Protein AF-A0A9E6X5N8-F1 (afdb_monomer_lite)

pLDDT: mean 83.5, std 13.58, range [40.94, 97.88]

Structure (mmCIF, N/CA/C/O backbone):
data_AF-A0A9E6X5N8-F1
#
_entry.id   AF-A0A9E6X5N8-F1
#
loop_
_atom_site.group_PDB
_atom_site.id
_atom_site.type_symbol
_atom_site.label_atom_id
_atom_site.label_alt_id
_atom_site.label_comp_id
_atom_site.label_asym_id
_atom_site.label_entity_id
_atom_site.label_seq_id
_atom_site.pdbx_PDB_ins_code
_atom_site.Cartn_x
_atom_site.Cartn_y
_atom_site.Cartn_z
_atom_site.occupancy
_atom_site.B_iso_or_equiv
_atom_site.auth_seq_id
_atom_site.auth_comp_id
_atom_site.auth_asym_id
_atom_site.auth_atom_id
_atom_site.pdbx_PDB_model_num
ATOM 1 N N . MET A 1 1 ? -9.985 -10.989 -21.394 1.00 42.62 1 MET A N 1
ATOM 2 C CA . MET A 1 1 ? -8.690 -10.310 -21.175 1.00 42.62 1 MET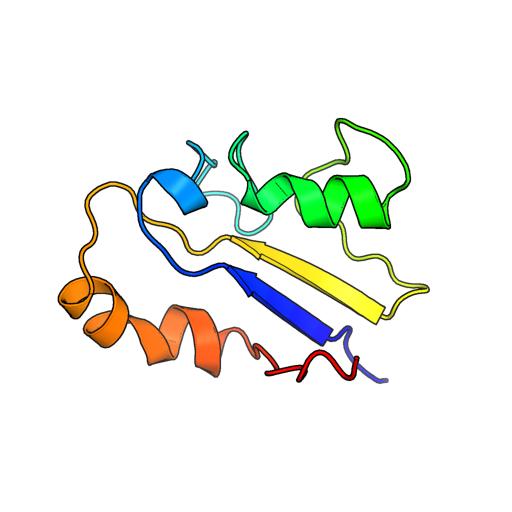 A CA 1
ATOM 3 C C . MET A 1 1 ? -8.362 -10.456 -19.701 1.00 42.62 1 MET A C 1
ATOM 5 O O . MET A 1 1 ? -9.219 -10.120 -18.896 1.00 42.62 1 MET A O 1
ATOM 9 N N . SER A 1 2 ? -7.219 -11.047 -19.345 1.00 57.22 2 SER A N 1
ATOM 10 C CA . SER A 1 2 ? -6.799 -11.093 -17.938 1.00 57.22 2 SER A CA 1
ATOM 11 C C . SER A 1 2 ? -6.293 -9.707 -17.556 1.00 57.22 2 SER A C 1
ATOM 13 O O . SER A 1 2 ? -5.451 -9.160 -18.264 1.00 57.22 2 SER A O 1
ATOM 15 N N . HIS A 1 3 ? -6.826 -9.123 -16.486 1.00 62.53 3 HIS A N 1
ATOM 16 C CA . HIS A 1 3 ? -6.232 -7.924 -15.900 1.00 62.53 3 HIS A CA 1
ATOM 17 C C . HIS A 1 3 ? -4.899 -8.296 -15.232 1.00 62.53 3 HIS A C 1
ATOM 19 O O . HIS A 1 3 ? -4.780 -9.427 -14.746 1.00 62.53 3 HIS A O 1
ATOM 25 N N . PRO A 1 4 ? -3.907 -7.388 -15.215 1.00 72.25 4 PRO A N 1
ATOM 26 C CA . PRO A 1 4 ? -2.686 -7.606 -14.450 1.00 72.25 4 PRO A CA 1
ATOM 27 C C . PRO A 1 4 ? -3.027 -7.807 -12.966 1.00 72.25 4 PRO A C 1
ATOM 29 O O . PRO A 1 4 ? -3.926 -7.150 -12.431 1.00 72.25 4 PRO A O 1
ATOM 32 N N . ALA A 1 5 ? -2.336 -8.741 -12.319 1.00 81.56 5 ALA A N 1
ATOM 33 C CA . ALA A 1 5 ? -2.378 -8.944 -10.882 1.00 81.56 5 ALA A CA 1
ATOM 34 C C . ALA A 1 5 ? -1.895 -7.679 -10.159 1.00 81.56 5 ALA A C 1
ATOM 36 O O . ALA A 1 5 ? -1.029 -6.955 -10.648 1.00 81.56 5 ALA A O 1
ATOM 37 N N . ARG A 1 6 ? -2.482 -7.395 -8.997 1.00 85.62 6 ARG A N 1
ATOM 38 C CA . ARG A 1 6 ? -2.137 -6.229 -8.181 1.00 85.62 6 ARG A CA 1
ATOM 39 C C . ARG A 1 6 ? -1.504 -6.691 -6.881 1.00 85.62 6 ARG A C 1
ATOM 41 O O . ARG A 1 6 ? -2.125 -7.442 -6.126 1.00 85.62 6 ARG A O 1
ATOM 48 N N . SER A 1 7 ? -0.295 -6.211 -6.632 1.00 87.50 7 SER A N 1
ATOM 49 C CA . SER A 1 7 ? 0.410 -6.354 -5.364 1.00 87.50 7 SER A CA 1
ATOM 50 C C . SER A 1 7 ? 0.279 -5.036 -4.616 1.00 87.50 7 SER A C 1
ATOM 52 O O . SER A 1 7 ? 0.826 -4.025 -5.052 1.00 87.50 7 SER A O 1
ATOM 54 N N . VAL A 1 8 ? -0.485 -5.041 -3.524 1.00 90.00 8 VAL A N 1
ATOM 55 C CA . VAL A 1 8 ? -0.725 -3.842 -2.715 1.00 90.00 8 VAL A CA 1
ATOM 56 C C . VAL A 1 8 ? 0.084 -3.925 -1.431 1.00 90.00 8 VAL A C 1
ATOM 58 O O . VAL A 1 8 ? -0.030 -4.901 -0.687 1.00 90.00 8 VAL A O 1
ATOM 61 N N . PHE A 1 9 ? 0.878 -2.895 -1.168 1.00 91.62 9 PHE A N 1
ATOM 62 C CA . PHE A 1 9 ? 1.604 -2.723 0.082 1.00 91.62 9 PHE A CA 1
ATOM 63 C C . PHE A 1 9 ? 0.761 -1.866 1.025 1.00 91.62 9 PHE A C 1
ATOM 65 O O . PHE A 1 9 ? 0.441 -0.723 0.718 1.00 91.62 9 PHE A O 1
ATOM 72 N N . VAL A 1 10 ? 0.366 -2.429 2.168 1.00 93.44 10 VAL A N 1
ATOM 73 C CA . VAL A 1 10 ? -0.463 -1.752 3.177 1.00 93.44 10 VAL A CA 1
ATOM 74 C C . VAL A 1 10 ? 0.359 -1.601 4.448 1.00 93.44 10 VAL A C 1
ATOM 76 O O . VAL A 1 10 ? 0.943 -2.574 4.927 1.00 93.44 10 VAL A O 1
ATOM 79 N N . GLY A 1 11 ? 0.399 -0.398 5.013 1.00 94.19 11 GLY A N 1
ATOM 80 C CA . GLY A 1 11 ? 1.235 -0.128 6.175 1.00 94.19 11 GLY A CA 1
ATOM 81 C C . GLY A 1 11 ? 1.142 1.300 6.686 1.00 94.19 11 GLY A C 1
ATOM 82 O O . GLY A 1 11 ? 0.189 2.025 6.406 1.00 94.19 11 GLY A O 1
ATOM 83 N N . ASP A 1 12 ? 2.158 1.686 7.444 1.00 94.56 12 ASP A N 1
ATOM 84 C CA . ASP A 1 12 ? 2.300 3.004 8.053 1.00 94.56 12 ASP A CA 1
ATOM 85 C C . ASP A 1 12 ? 3.213 3.920 7.214 1.00 94.56 12 ASP A C 1
ATOM 87 O O . ASP A 1 12 ? 3.320 3.768 5.994 1.00 94.56 12 ASP A O 1
ATOM 91 N N . SER A 1 13 ? 3.905 4.851 7.874 1.00 94.25 13 SER A N 1
ATOM 92 C CA . SER A 1 13 ? 4.857 5.790 7.275 1.00 94.25 13 SER A CA 1
ATOM 93 C C . SER A 1 13 ? 5.976 5.113 6.488 1.00 94.25 13 SER A C 1
ATOM 95 O O . SER A 1 13 ? 6.436 5.658 5.488 1.00 94.25 13 SER A O 1
ATOM 97 N N . THR A 1 14 ? 6.405 3.922 6.914 1.00 93.31 14 THR A N 1
ATOM 98 C CA . THR A 1 14 ? 7.471 3.172 6.240 1.00 93.31 14 THR A CA 1
ATOM 99 C C . THR A 1 14 ? 7.029 2.722 4.853 1.00 93.31 14 THR A C 1
ATOM 101 O O . THR A 1 14 ? 7.844 2.672 3.936 1.00 93.31 14 THR A O 1
ATOM 104 N N . THR A 1 15 ? 5.742 2.389 4.713 1.00 92.69 15 THR A N 1
ATOM 105 C CA . THR A 1 15 ? 5.145 1.998 3.429 1.00 92.69 15 THR A CA 1
ATOM 106 C C . THR A 1 15 ? 4.813 3.243 2.616 1.00 92.69 15 THR A C 1
ATOM 108 O O . THR A 1 15 ? 5.326 3.378 1.519 1.00 92.69 15 THR A O 1
ATOM 111 N N . ASP A 1 16 ? 4.117 4.209 3.228 1.00 94.38 16 ASP A N 1
ATOM 112 C CA . ASP A 1 16 ? 3.669 5.465 2.605 1.00 94.38 16 ASP A CA 1
ATOM 113 C C . ASP A 1 16 ? 4.790 6.201 1.860 1.00 94.38 16 ASP A C 1
ATOM 115 O O . ASP A 1 16 ? 4.563 6.734 0.779 1.00 94.38 16 ASP A O 1
ATOM 119 N N . GLY A 1 17 ? 6.004 6.229 2.428 1.00 92.94 17 GLY A N 1
ATOM 120 C CA . GLY A 1 17 ? 7.193 6.696 1.712 1.00 92.94 17 GLY A CA 1
ATOM 121 C C . GLY A 1 17 ? 7.096 8.137 1.201 1.00 92.94 17 GLY A C 1
ATOM 122 O O . GLY A 1 17 ? 7.745 8.467 0.213 1.00 92.94 17 GLY A O 1
ATOM 123 N N . ASP A 1 18 ? 6.261 8.961 1.842 1.00 93.25 18 ASP A N 1
ATOM 124 C CA . ASP A 1 18 ? 5.888 10.312 1.407 1.00 93.25 18 ASP A CA 1
ATOM 125 C C . ASP A 1 18 ? 5.319 10.380 -0.030 1.00 93.25 18 ASP A C 1
ATOM 127 O O . ASP A 1 18 ? 5.520 11.368 -0.741 1.00 93.25 18 ASP A O 1
ATOM 131 N N . ARG A 1 19 ? 4.590 9.344 -0.471 1.00 92.94 19 ARG A N 1
ATOM 132 C CA . ARG A 1 19 ? 3.924 9.313 -1.784 1.00 92.94 19 ARG A CA 1
ATOM 133 C C . ARG A 1 19 ? 2.897 10.436 -1.950 1.00 92.94 19 ARG A C 1
ATOM 135 O O . ARG A 1 19 ? 2.262 10.887 -0.990 1.00 92.94 19 ARG A O 1
ATOM 142 N N . ASP A 1 20 ? 2.644 10.826 -3.197 1.00 92.31 20 ASP A N 1
ATOM 143 C CA . ASP A 1 20 ? 1.522 11.711 -3.508 1.00 92.31 20 ASP A CA 1
ATOM 144 C C . ASP A 1 20 ? 0.205 10.932 -3.413 1.00 92.31 20 ASP A C 1
ATOM 146 O O . ASP A 1 20 ? -0.186 10.207 -4.321 1.00 92.31 20 ASP A O 1
ATOM 150 N N . ARG A 1 21 ? -0.524 11.099 -2.306 1.00 89.94 21 ARG A N 1
ATOM 151 C CA . ARG A 1 21 ? -1.796 10.392 -2.082 1.00 89.94 21 ARG A CA 1
ATOM 152 C C . ARG A 1 21 ? -2.926 10.822 -3.023 1.00 89.94 21 ARG A C 1
ATOM 154 O O . ARG A 1 21 ? -3.962 10.158 -3.043 1.00 89.94 21 ARG A O 1
ATOM 161 N N . SER A 1 22 ? -2.764 11.922 -3.762 1.00 89.94 22 SER A N 1
ATOM 162 C CA . SER A 1 22 ? -3.711 12.326 -4.807 1.00 89.94 22 SER A CA 1
ATOM 163 C C . SER A 1 22 ? -3.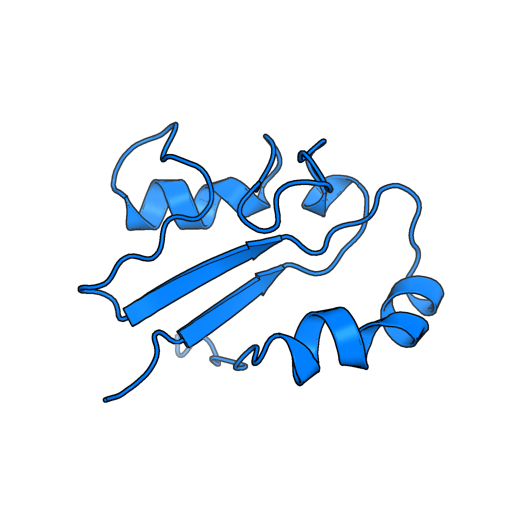498 11.575 -6.125 1.00 89.94 22 SER A C 1
ATOM 165 O O . SER A 1 22 ? -4.416 11.531 -6.947 1.00 89.94 22 SER A O 1
ATOM 167 N N . ASP A 1 23 ? -2.339 10.931 -6.285 1.00 89.00 23 ASP A N 1
ATOM 168 C CA . ASP A 1 23 ? -2.018 10.044 -7.394 1.00 89.00 23 ASP A CA 1
ATOM 169 C C . ASP A 1 23 ? -2.030 8.571 -6.931 1.00 89.00 23 ASP A C 1
ATOM 171 O O . ASP A 1 23 ? -1.125 8.121 -6.226 1.00 89.00 23 ASP A O 1
ATOM 175 N N . PRO A 1 24 ? -3.029 7.766 -7.342 1.00 84.00 24 PRO A N 1
ATOM 176 C CA . PRO A 1 24 ? -3.107 6.346 -6.991 1.00 84.00 24 PRO A CA 1
ATOM 177 C C . PRO A 1 24 ? -1.925 5.495 -7.479 1.00 84.00 24 PRO A C 1
ATOM 179 O O . PRO A 1 24 ? -1.777 4.358 -7.031 1.00 84.00 24 PRO A O 1
ATOM 182 N N . ALA A 1 25 ? -1.133 5.998 -8.429 1.00 86.94 25 ALA A N 1
ATOM 183 C CA . ALA A 1 25 ? 0.064 5.335 -8.927 1.00 86.94 25 ALA A CA 1
ATOM 184 C C . ALA A 1 25 ? 1.313 5.638 -8.087 1.00 86.94 25 ALA A C 1
ATOM 186 O O . ALA A 1 25 ? 2.304 4.916 -8.223 1.00 86.94 25 ALA A O 1
ATOM 187 N N . SER A 1 26 ? 1.284 6.681 -7.250 1.00 90.88 26 SER A N 1
ATOM 188 C CA . SER A 1 26 ? 2.479 7.142 -6.555 1.00 90.88 26 SER A CA 1
ATOM 189 C C . SER A 1 26 ? 2.959 6.136 -5.517 1.00 90.88 26 SER A C 1
ATOM 191 O O . SER A 1 26 ? 2.186 5.696 -4.663 1.00 90.88 26 SER A O 1
ATOM 193 N N . LEU A 1 27 ? 4.244 5.783 -5.591 1.00 90.31 27 LEU A N 1
ATOM 194 C CA . LEU A 1 27 ? 4.896 4.851 -4.663 1.00 90.31 27 LEU A CA 1
ATOM 195 C C . LEU A 1 27 ? 5.768 5.569 -3.625 1.00 90.31 27 LEU A C 1
ATOM 197 O O . LEU A 1 27 ? 6.275 4.934 -2.701 1.00 90.31 27 LEU A O 1
ATOM 201 N N . GLY A 1 28 ? 5.965 6.881 -3.791 1.00 89.38 28 GLY A N 1
ATOM 202 C CA . GLY A 1 28 ? 6.881 7.662 -2.969 1.00 89.38 28 GLY A CA 1
ATOM 203 C C . GLY A 1 28 ? 8.333 7.193 -3.101 1.00 89.38 28 GLY A C 1
ATOM 204 O O . GLY A 1 28 ? 8.739 6.565 -4.080 1.00 89.38 28 GLY A O 1
ATOM 205 N N . GLU A 1 29 ? 9.131 7.494 -2.082 1.00 88.06 29 GLU A N 1
ATOM 206 C CA . GLU A 1 29 ? 10.552 7.123 -2.001 1.00 88.06 29 GLU A CA 1
ATOM 207 C C . GLU A 1 29 ? 10.810 6.051 -0.923 1.00 88.06 29 GLU A C 1
ATOM 209 O O . GLU A 1 29 ? 11.950 5.797 -0.523 1.00 88.06 29 GLU A O 1
ATOM 214 N N . GLY A 1 30 ? 9.738 5.417 -0.437 1.00 85.69 30 GLY A N 1
ATOM 215 C CA . GLY A 1 30 ? 9.783 4.326 0.531 1.00 85.69 30 GLY A CA 1
ATOM 216 C C . GLY A 1 30 ? 10.150 2.976 -0.089 1.00 85.69 30 GLY A C 1
ATOM 217 O O . GLY A 1 30 ? 10.396 2.834 -1.290 1.00 85.69 30 GLY A O 1
ATOM 218 N N . TYR A 1 31 ? 10.154 1.927 0.739 1.00 88.94 31 TYR A N 1
ATOM 219 C CA . TYR A 1 31 ? 10.512 0.584 0.266 1.00 88.94 31 TYR A CA 1
ATOM 220 C C . TYR A 1 31 ? 9.501 0.015 -0.748 1.00 88.94 31 TYR A C 1
ATOM 222 O O . TYR A 1 31 ? 9.870 -0.875 -1.515 1.00 88.94 31 TYR A O 1
ATOM 230 N N . GLY A 1 32 ? 8.264 0.532 -0.780 1.00 86.06 32 GLY A N 1
ATOM 231 C CA . GLY A 1 32 ? 7.219 0.154 -1.740 1.00 86.06 32 GLY A CA 1
ATOM 232 C C . GLY A 1 32 ? 7.633 0.345 -3.204 1.00 86.06 32 GLY A C 1
ATOM 233 O O . GLY A 1 32 ? 7.130 -0.354 -4.085 1.00 86.06 32 GLY A O 1
ATOM 234 N N . ARG A 1 33 ? 8.632 1.199 -3.470 1.00 88.06 33 ARG A N 1
ATOM 235 C CA . ARG A 1 33 ? 9.217 1.376 -4.804 1.00 88.06 33 ARG A CA 1
ATOM 236 C C . ARG A 1 33 ? 10.235 0.300 -5.193 1.00 88.06 33 ARG A C 1
ATOM 238 O O . ARG A 1 33 ? 10.415 0.041 -6.381 1.00 88.06 33 ARG A O 1
ATOM 245 N N . LEU A 1 34 ? 10.877 -0.379 -4.239 1.00 89.88 34 LEU A N 1
ATOM 246 C CA . 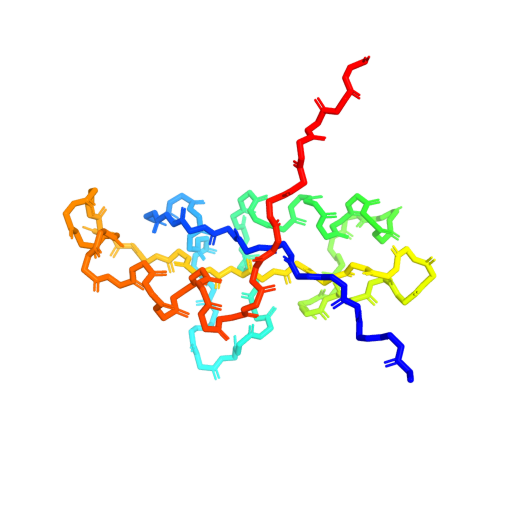LEU A 1 34 ? 11.907 -1.386 -4.546 1.00 89.88 34 LEU A CA 1
ATOM 247 C C . LEU A 1 34 ? 11.394 -2.526 -5.450 1.00 89.88 34 LEU A C 1
ATOM 249 O O . LEU A 1 34 ? 12.106 -2.891 -6.387 1.00 89.88 34 LEU A O 1
ATOM 253 N N . PRO A 1 35 ? 10.176 -3.073 -5.250 1.00 87.00 35 PRO A N 1
ATOM 254 C CA . PRO A 1 35 ? 9.584 -4.026 -6.185 1.00 87.00 35 PRO A CA 1
ATOM 255 C C . PRO A 1 35 ? 9.380 -3.447 -7.590 1.00 87.00 35 PRO A C 1
ATOM 257 O O . PRO A 1 35 ? 9.629 -4.147 -8.569 1.00 87.00 35 PRO A O 1
ATOM 260 N N . ALA A 1 36 ? 8.966 -2.182 -7.708 1.00 85.62 36 ALA A N 1
ATOM 261 C CA . ALA A 1 36 ? 8.783 -1.526 -9.002 1.00 85.62 36 ALA A CA 1
ATOM 262 C C . ALA A 1 36 ? 10.121 -1.334 -9.736 1.00 85.62 36 ALA A C 1
ATOM 264 O O . ALA A 1 36 ? 10.225 -1.667 -10.917 1.00 85.62 36 ALA A O 1
ATOM 265 N N . ASP A 1 37 ? 11.164 -0.894 -9.027 1.00 87.88 37 ASP A N 1
ATOM 266 C CA . ASP A 1 37 ? 12.523 -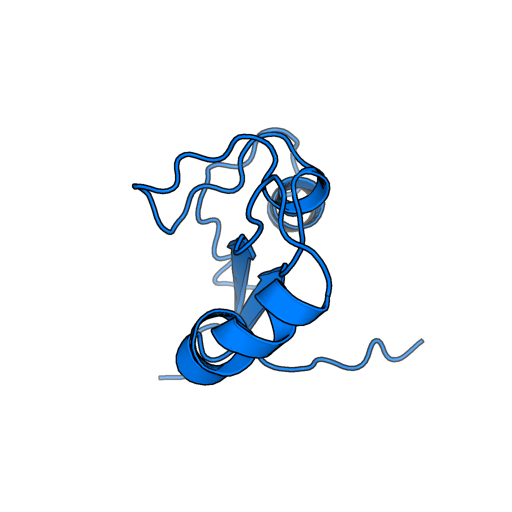0.765 -9.566 1.00 87.88 37 ASP A CA 1
ATOM 267 C C . ASP A 1 37 ? 13.090 -2.129 -10.006 1.00 87.88 37 ASP A C 1
ATOM 269 O O . ASP A 1 37 ? 13.693 -2.246 -11.078 1.00 87.88 37 ASP A O 1
ATOM 273 N N . ALA A 1 38 ? 12.853 -3.185 -9.217 1.00 87.88 38 ALA A N 1
ATOM 274 C CA . ALA A 1 38 ? 13.263 -4.549 -9.552 1.00 87.88 38 ALA A CA 1
ATOM 275 C C . ALA A 1 38 ? 12.547 -5.074 -10.806 1.00 87.88 38 ALA A C 1
ATOM 277 O O . ALA A 1 38 ? 13.193 -5.621 -11.701 1.00 87.88 38 ALA A O 1
ATOM 278 N N . LEU A 1 39 ? 11.231 -4.863 -10.900 1.00 82.94 39 LEU A N 1
ATOM 279 C CA . LEU A 1 39 ? 10.422 -5.240 -12.059 1.00 82.94 39 LEU A CA 1
ATOM 280 C C . LEU A 1 39 ? 10.813 -4.452 -13.322 1.00 82.94 39 LEU A C 1
ATOM 282 O O . LEU A 1 39 ? 10.820 -5.009 -14.418 1.00 82.94 39 LEU A O 1
ATOM 286 N N . ALA A 1 40 ? 11.175 -3.175 -13.180 1.00 83.12 40 ALA A N 1
ATOM 287 C CA . ALA A 1 40 ? 11.654 -2.336 -14.278 1.00 83.12 40 ALA A CA 1
ATOM 288 C C . ALA A 1 40 ? 13.126 -2.594 -14.657 1.00 83.12 40 ALA A C 1
ATOM 290 O O . ALA A 1 40 ? 13.598 -2.076 -15.672 1.00 83.12 40 ALA A O 1
ATOM 291 N N . GLY A 1 41 ? 13.868 -3.348 -13.839 1.00 86.25 41 GLY A N 1
ATOM 292 C CA . GLY A 1 41 ? 15.293 -3.617 -14.030 1.00 86.25 41 GLY A CA 1
ATOM 293 C C . GLY A 1 41 ? 16.195 -2.389 -13.865 1.00 86.25 41 GLY A C 1
ATOM 294 O O . GLY A 1 41 ? 17.331 -2.405 -14.342 1.00 86.25 41 GLY A O 1
ATOM 295 N N . ARG A 1 42 ? 15.710 -1.310 -13.231 1.00 85.50 42 ARG A N 1
ATOM 296 C CA . ARG A 1 42 ? 16.483 -0.082 -12.993 1.00 85.50 42 ARG A CA 1
ATOM 297 C C . ARG A 1 42 ? 15.957 0.710 -11.788 1.00 85.50 42 ARG A C 1
ATOM 299 O O . ARG A 1 42 ? 14.747 0.743 -11.591 1.00 85.50 42 ARG A O 1
ATOM 306 N N . PRO A 1 43 ? 16.830 1.418 -11.049 1.00 86.06 43 PRO A N 1
ATOM 307 C CA . PRO A 1 43 ? 16.401 2.375 -10.032 1.00 86.06 43 PRO A CA 1
ATOM 308 C C . PRO A 1 43 ? 15.643 3.557 -10.645 1.00 86.06 43 PRO A C 1
ATOM 310 O O . PRO A 1 43 ? 15.990 4.011 -11.744 1.00 86.06 43 PRO A O 1
ATOM 313 N N . GLY A 1 44 ? 14.670 4.104 -9.916 1.00 83.25 44 GLY A N 1
ATOM 314 C CA . GLY A 1 44 ? 13.921 5.276 -10.385 1.00 83.25 44 GLY A CA 1
ATOM 315 C C . GLY A 1 44 ? 12.955 4.939 -11.507 1.00 83.25 44 GLY A C 1
ATOM 316 O O . GLY A 1 44 ? 12.817 5.702 -12.470 1.00 83.25 44 GLY A O 1
ATOM 317 N N . ALA A 1 45 ? 12.336 3.764 -11.424 1.00 81.38 45 ALA A N 1
ATOM 318 C CA . ALA A 1 45 ? 11.204 3.437 -12.260 1.00 81.38 45 ALA A CA 1
ATOM 319 C C . ALA A 1 45 ? 10.082 4.474 -12.035 1.00 81.38 45 ALA A C 1
ATOM 321 O O . ALA A 1 45 ? 9.954 5.010 -10.934 1.00 81.38 45 ALA A O 1
ATOM 322 N N . PRO A 1 46 ? 9.295 4.801 -13.075 1.00 79.56 46 PRO A N 1
ATOM 323 C CA . PRO A 1 46 ? 8.145 5.675 -12.901 1.00 79.56 46 PRO A CA 1
ATOM 324 C C . PRO A 1 46 ? 7.154 5.096 -11.882 1.00 79.56 46 PRO A C 1
ATOM 326 O O . PRO A 1 46 ? 7.030 3.878 -11.751 1.00 79.56 46 PRO A O 1
ATOM 329 N N . ASP A 1 47 ? 6.402 5.975 -11.231 1.00 78.25 47 ASP A N 1
ATOM 330 C CA . ASP A 1 47 ? 5.234 5.594 -10.440 1.00 78.25 47 ASP A CA 1
ATOM 331 C C . ASP A 1 47 ? 4.204 4.836 -11.304 1.00 78.25 47 ASP A C 1
ATOM 333 O O . ASP A 1 47 ? 4.135 4.998 -12.529 1.00 78.25 47 ASP A O 1
ATOM 337 N N . GLY A 1 48 ? 3.419 3.954 -10.677 1.00 66.56 48 GLY A N 1
ATOM 338 C CA . GLY A 1 48 ? 2.382 3.169 -11.357 1.00 66.56 48 GLY A CA 1
ATOM 339 C C . GLY A 1 48 ? 2.898 2.143 -12.364 1.00 66.56 48 GLY A C 1
ATOM 340 O O . GLY A 1 48 ? 2.157 1.758 -13.273 1.00 66.56 48 GLY A O 1
ATOM 341 N N . VAL A 1 49 ? 4.155 1.699 -12.244 1.00 67.00 49 VAL A N 1
ATOM 342 C CA . VAL A 1 49 ? 4.706 0.657 -13.116 1.00 67.00 49 VAL A CA 1
ATOM 343 C C . VAL A 1 49 ? 3.886 -0.628 -12.990 1.00 67.00 49 VAL A C 1
ATOM 345 O O . VAL A 1 49 ? 3.942 -1.373 -12.012 1.00 67.00 49 VAL A O 1
ATOM 348 N N . CYS A 1 50 ? 3.130 -0.888 -14.051 1.00 67.12 50 CYS A N 1
ATOM 349 C CA . CYS A 1 50 ? 2.590 -2.190 -14.385 1.00 67.12 50 CYS A CA 1
ATOM 350 C C . CYS A 1 50 ? 3.533 -2.825 -15.402 1.00 67.12 50 CYS A C 1
ATOM 352 O O . CYS A 1 50 ? 3.618 -2.371 -16.548 1.00 67.12 50 CYS A O 1
ATOM 354 N N . VAL A 1 51 ? 4.233 -3.888 -15.018 1.00 64.56 51 VAL A N 1
ATOM 355 C CA . VAL A 1 51 ? 5.004 -4.661 -15.991 1.00 64.56 51 VAL A CA 1
ATOM 356 C C . VAL A 1 51 ? 4.034 -5.596 -16.690 1.00 64.56 51 VAL A C 1
ATOM 358 O O . VAL A 1 51 ? 3.676 -6.649 -16.170 1.00 64.56 51 VAL A O 1
ATOM 361 N N . LEU A 1 52 ? 3.567 -5.170 -17.866 1.00 58.25 52 LEU A N 1
ATOM 362 C CA . LEU A 1 52 ? 2.570 -5.889 -18.663 1.00 58.25 52 LEU A CA 1
ATOM 363 C C . LEU A 1 52 ? 3.029 -7.305 -19.038 1.00 58.25 52 LEU A C 1
ATOM 365 O O . LEU A 1 52 ? 2.213 -8.220 -18.984 1.00 58.25 52 LEU A O 1
ATOM 369 N N . ASP A 1 53 ? 4.320 -7.501 -19.325 1.00 58.19 53 ASP A N 1
ATOM 370 C CA . ASP A 1 53 ? 4.891 -8.824 -19.631 1.00 58.19 53 ASP A CA 1
ATOM 371 C C . ASP A 1 53 ? 4.913 -9.761 -18.412 1.00 58.19 53 ASP A C 1
ATOM 373 O O . ASP A 1 53 ? 4.746 -10.969 -18.557 1.00 58.19 53 ASP A O 1
ATOM 377 N N . ALA A 1 54 ? 5.071 -9.210 -17.203 1.00 62.47 54 ALA A N 1
ATOM 378 C CA . ALA A 1 54 ? 4.975 -9.959 -15.949 1.00 62.47 54 ALA A CA 1
ATOM 379 C C . ALA A 1 54 ? 3.524 -10.077 -15.451 1.00 62.47 54 ALA A C 1
ATOM 381 O O . ALA A 1 54 ? 3.232 -10.881 -14.572 1.00 62.47 54 ALA A O 1
ATOM 382 N N . GLY A 1 55 ? 2.612 -9.270 -16.000 1.00 72.62 55 GLY A N 1
ATOM 383 C CA . GLY A 1 55 ? 1.222 -9.200 -15.580 1.00 72.62 55 GLY A CA 1
ATOM 384 C C . GLY A 1 55 ? 1.035 -8.691 -14.151 1.00 72.62 55 GLY A C 1
ATOM 385 O O . GLY A 1 55 ? 0.068 -9.108 -13.526 1.00 72.62 55 GLY A O 1
ATOM 386 N N . VAL A 1 56 ? 1.914 -7.822 -13.630 1.00 78.06 56 VAL A N 1
ATOM 387 C CA . VAL A 1 56 ? 1.865 -7.327 -12.236 1.00 78.06 56 VAL A CA 1
ATOM 388 C C . VAL A 1 56 ? 1.913 -5.797 -12.178 1.00 78.06 56 VAL A C 1
ATOM 390 O O . VAL A 1 56 ? 2.706 -5.171 -12.881 1.00 78.06 56 VAL A O 1
ATOM 393 N N . CYS A 1 57 ? 1.088 -5.207 -11.310 1.00 85.44 57 CYS A N 1
ATOM 394 C CA . CYS A 1 57 ? 1.130 -3.801 -10.906 1.00 85.44 57 CYS A CA 1
ATOM 395 C C . CYS A 1 57 ? 1.412 -3.696 -9.403 1.00 85.44 57 CYS A C 1
ATOM 397 O O . CYS A 1 57 ? 0.783 -4.398 -8.604 1.00 85.44 57 CYS A O 1
ATOM 399 N N . VAL A 1 58 ? 2.307 -2.787 -9.028 1.00 87.38 58 VAL A N 1
ATOM 400 C CA . VAL A 1 58 ? 2.610 -2.462 -7.629 1.00 87.38 58 VAL A CA 1
ATOM 401 C C . VAL A 1 58 ? 1.799 -1.237 -7.217 1.00 87.38 58 VAL A C 1
ATOM 403 O O . VAL A 1 58 ? 1.753 -0.261 -7.961 1.00 87.38 58 VAL A O 1
ATOM 406 N N . LEU A 1 59 ? 1.144 -1.305 -6.060 1.00 89.94 59 LEU A N 1
ATOM 407 C CA . LEU A 1 59 ? 0.359 -0.214 -5.485 1.00 89.94 59 LEU A CA 1
ATOM 408 C C . LEU A 1 59 ? 0.769 0.010 -4.031 1.00 89.94 59 LEU A C 1
ATOM 410 O O . LEU A 1 59 ? 1.011 -0.956 -3.301 1.00 89.94 59 LEU A O 1
ATOM 414 N N . ASP A 1 60 ? 0.775 1.271 -3.609 1.00 92.62 60 ASP A N 1
ATOM 415 C CA . ASP A 1 60 ? 1.048 1.665 -2.232 1.00 92.62 60 ASP A CA 1
ATOM 416 C C . ASP A 1 60 ? -0.215 2.220 -1.558 1.00 92.62 60 ASP A C 1
ATOM 418 O O . ASP A 1 60 ? -0.853 3.161 -2.034 1.00 92.62 60 ASP A O 1
ATOM 422 N N . ALA A 1 61 ? -0.580 1.608 -0.437 1.00 93.81 61 ALA A N 1
ATOM 423 C CA . ALA A 1 61 ? -1.662 2.021 0.444 1.00 93.81 61 ALA A CA 1
ATOM 424 C C . ALA A 1 61 ? -1.136 2.288 1.867 1.00 93.81 61 ALA A C 1
ATOM 426 O O . ALA A 1 61 ? -1.844 2.112 2.857 1.00 93.81 61 ALA A O 1
ATOM 427 N N . GLY A 1 62 ? 0.123 2.682 2.018 1.00 94.44 62 GLY A N 1
ATOM 428 C CA . GLY A 1 62 ? 0.668 3.177 3.272 1.00 94.44 62 GLY A CA 1
ATOM 429 C C . GLY A 1 62 ? 0.021 4.499 3.689 1.00 94.44 62 GLY A C 1
ATOM 430 O O . GLY A 1 62 ? -0.340 5.323 2.841 1.00 94.44 62 GLY A O 1
ATOM 431 N N . VAL A 1 63 ? -0.142 4.689 5.002 1.00 95.38 63 VAL A N 1
ATOM 432 C CA . VAL A 1 63 ? -0.581 5.959 5.597 1.00 95.38 63 VAL A CA 1
ATOM 433 C C . VAL A 1 63 ? 0.252 6.253 6.844 1.00 95.38 63 VAL A C 1
ATOM 435 O O . VAL A 1 63 ? 0.193 5.543 7.848 1.00 95.38 63 VAL A O 1
ATOM 438 N N . SER A 1 64 ? 1.044 7.321 6.791 1.00 95.31 64 SER A N 1
ATOM 439 C CA . SER A 1 64 ? 1.881 7.757 7.907 1.00 95.31 64 SER A CA 1
ATOM 440 C C . SER A 1 64 ? 1.071 8.038 9.177 1.00 95.31 64 SER A C 1
ATOM 442 O O . SER A 1 64 ? 0.138 8.841 9.168 1.00 95.31 64 SER A O 1
ATOM 444 N N . GLY A 1 65 ? 1.455 7.383 10.277 1.00 95.69 65 GLY A N 1
ATOM 445 C CA . GLY A 1 65 ? 0.796 7.484 11.584 1.00 95.69 65 GLY A CA 1
ATOM 446 C C . GLY A 1 65 ? -0.208 6.370 11.898 1.00 95.69 65 GLY A C 1
ATOM 447 O O . GLY A 1 65 ? -0.610 6.250 13.058 1.00 95.69 65 GLY A O 1
ATOM 448 N N . ASP A 1 66 ? -0.568 5.540 10.917 1.00 96.56 66 ASP A N 1
ATOM 449 C CA . ASP A 1 66 ? -1.474 4.413 11.128 1.00 96.56 66 ASP A CA 1
ATOM 450 C C . ASP A 1 66 ? -0.873 3.331 12.033 1.00 96.56 66 ASP A C 1
ATOM 452 O O . ASP A 1 66 ? 0.325 3.038 12.016 1.00 96.56 66 ASP A O 1
ATOM 456 N N . ARG A 1 67 ? -1.743 2.678 12.803 1.00 96.75 67 ARG A N 1
ATOM 457 C CA . ARG A 1 67 ? -1.445 1.479 13.593 1.00 96.75 67 ARG A CA 1
ATOM 458 C C . ARG A 1 67 ? -2.265 0.302 13.083 1.00 96.75 67 ARG A C 1
ATOM 460 O O . ARG A 1 67 ? -3.185 0.449 12.288 1.00 96.75 67 ARG A O 1
ATOM 467 N N . ALA A 1 68 ? -1.995 -0.890 13.611 1.00 95.69 68 ALA A N 1
ATOM 468 C CA . ALA A 1 68 ? -2.679 -2.118 13.195 1.00 95.69 68 ALA A CA 1
ATOM 469 C C . ALA A 1 68 ? -4.222 -2.038 13.238 1.00 95.69 68 ALA A C 1
ATOM 471 O O . ALA A 1 68 ? -4.887 -2.651 12.407 1.00 95.69 68 ALA A O 1
ATOM 472 N N . LEU A 1 69 ? -4.798 -1.285 14.184 1.00 97.25 69 LEU A N 1
ATOM 473 C CA . LEU A 1 69 ? -6.249 -1.077 14.251 1.00 97.25 69 LEU A CA 1
ATOM 474 C C . LEU A 1 69 ? -6.770 -0.193 13.112 1.00 97.25 69 LEU A C 1
ATOM 476 O O . LEU A 1 69 ? -7.850 -0.460 12.593 1.00 97.25 69 LEU A O 1
ATOM 480 N N . ASP A 1 70 ? -5.997 0.813 12.710 1.00 97.88 70 ASP A N 1
ATOM 481 C CA . ASP A 1 70 ? -6.328 1.686 11.586 1.00 97.88 70 ASP A CA 1
ATOM 482 C C . ASP A 1 70 ? -6.292 0.872 10.286 1.00 97.88 70 ASP A C 1
ATOM 484 O O . ASP A 1 70 ? -7.268 0.867 9.541 1.00 97.88 70 ASP A O 1
ATOM 488 N N . LEU A 1 71 ? -5.253 0.044 10.099 1.00 95.56 71 LEU A N 1
ATOM 489 C CA . LEU A 1 71 ? -5.149 -0.918 8.992 1.00 95.56 71 LEU A CA 1
ATOM 490 C C . LEU A 1 71 ? -6.344 -1.879 8.945 1.00 95.56 71 LEU A C 1
ATOM 492 O O . LEU A 1 71 ? -6.894 -2.132 7.876 1.00 95.56 71 LEU A O 1
ATOM 496 N N . ALA A 1 72 ? -6.761 -2.419 10.093 1.00 96.50 72 ALA A N 1
ATOM 497 C CA . ALA A 1 72 ? -7.909 -3.318 10.158 1.00 96.50 72 ALA A CA 1
ATOM 498 C C . ALA A 1 72 ? -9.213 -2.624 9.731 1.00 96.50 72 ALA A C 1
ATOM 500 O O . ALA A 1 72 ? -10.043 -3.248 9.069 1.00 96.50 72 ALA A O 1
ATOM 501 N N . ALA A 1 73 ? -9.383 -1.342 10.069 1.00 97.38 73 ALA A N 1
ATOM 502 C CA . ALA A 1 73 ? -10.559 -0.563 9.691 1.00 97.38 73 ALA A CA 1
ATOM 503 C C . ALA A 1 73 ? -10.650 -0.316 8.175 1.00 97.38 73 ALA A C 1
ATOM 505 O O . ALA A 1 73 ? -11.753 -0.282 7.634 1.00 97.38 73 ALA A O 1
ATOM 506 N N . ARG A 1 74 ? -9.507 -0.203 7.488 1.00 95.50 74 ARG A N 1
ATOM 507 C CA . ARG A 1 74 ? -9.424 0.081 6.043 1.00 95.50 74 ARG A CA 1
ATOM 508 C C . ARG A 1 74 ? -9.059 -1.115 5.165 1.00 95.50 74 ARG A C 1
ATOM 510 O O . ARG A 1 74 ? -9.036 -1.009 3.944 1.00 95.50 74 ARG A O 1
ATOM 517 N N . TRP A 1 75 ? -8.859 -2.292 5.761 1.00 94.44 75 TRP A N 1
ATOM 518 C CA . TRP A 1 75 ? -8.407 -3.498 5.058 1.00 94.44 75 TRP A CA 1
ATOM 519 C C . TRP A 1 75 ? -9.252 -3.849 3.831 1.00 94.44 75 TRP A C 1
ATOM 521 O O . TRP A 1 75 ? -8.741 -4.291 2.800 1.00 94.44 75 TRP A O 1
ATOM 531 N N . HIS A 1 76 ? -10.567 -3.659 3.938 1.00 93.81 76 HIS A N 1
ATOM 532 C CA . HIS A 1 76 ? -11.462 -3.922 2.823 1.00 93.81 76 HIS A CA 1
ATOM 533 C C . HIS A 1 76 ? -11.172 -3.003 1.631 1.00 93.81 76 HIS A C 1
ATOM 535 O O . HIS A 1 76 ? -11.165 -3.474 0.500 1.00 93.81 76 HIS A O 1
ATOM 541 N N . GLU A 1 77 ? -10.935 -1.717 1.865 1.00 92.94 77 GLU A N 1
ATOM 542 C CA . GLU A 1 77 ? -10.686 -0.735 0.809 1.00 92.94 77 GLU A CA 1
ATOM 543 C C . GLU A 1 77 ? -9.300 -0.944 0.195 1.00 92.94 77 GLU A C 1
ATOM 545 O O . GLU A 1 77 ? -9.183 -1.119 -1.020 1.00 92.94 77 GLU A O 1
ATOM 550 N N . ASP A 1 78 ? -8.273 -1.044 1.037 1.00 92.06 78 ASP A N 1
ATOM 551 C CA . ASP A 1 78 ? -6.888 -1.060 0.569 1.00 92.06 78 ASP A CA 1
ATOM 552 C C . ASP A 1 78 ? -6.443 -2.400 -0.009 1.00 92.06 78 ASP A C 1
ATOM 554 O O . ASP A 1 78 ? -5.649 -2.429 -0.943 1.00 92.06 78 ASP A O 1
ATOM 558 N N . ALA A 1 79 ? -6.953 -3.526 0.497 1.00 88.19 79 ALA A N 1
ATOM 559 C CA . ALA A 1 79 ? -6.550 -4.844 0.008 1.00 88.19 79 ALA A CA 1
ATOM 560 C C . ALA A 1 79 ? -7.628 -5.481 -0.878 1.00 88.19 79 ALA A C 1
ATOM 562 O O . ALA A 1 79 ? -7.376 -5.839 -2.032 1.00 88.19 79 ALA A O 1
ATOM 563 N N . LEU A 1 80 ? -8.846 -5.638 -0.353 1.00 88.44 80 LEU A N 1
ATOM 564 C CA . LEU A 1 80 ? -9.867 -6.458 -1.013 1.00 88.44 80 LEU A CA 1
ATOM 565 C C . LEU A 1 80 ? -10.481 -5.754 -2.230 1.00 88.44 80 LEU A C 1
ATOM 567 O O . LEU A 1 80 ? -10.520 -6.330 -3.317 1.00 88.44 80 LEU A O 1
ATOM 571 N N . ALA A 1 81 ? -10.920 -4.505 -2.072 1.00 88.25 81 ALA A N 1
ATOM 572 C CA . ALA A 1 81 ? -11.522 -3.712 -3.141 1.00 88.25 81 ALA A CA 1
ATOM 573 C C . ALA A 1 81 ? -10.491 -3.299 -4.203 1.00 88.25 81 ALA A C 1
ATOM 575 O O . ALA A 1 81 ? -10.824 -3.223 -5.388 1.00 88.25 81 ALA A O 1
ATOM 576 N N . ALA A 1 82 ? -9.225 -3.127 -3.808 1.00 83.88 82 ALA A N 1
ATOM 577 C CA . ALA A 1 82 ? -8.113 -2.933 -4.735 1.00 83.88 82 ALA A CA 1
ATOM 578 C C . ALA A 1 82 ? -7.873 -4.153 -5.649 1.00 83.88 82 ALA A C 1
ATOM 580 O O . ALA A 1 82 ? -7.239 -4.025 -6.702 1.00 83.88 82 ALA A O 1
ATOM 581 N N . GLY A 1 83 ? -8.417 -5.324 -5.298 1.00 83.19 83 GLY A N 1
ATOM 582 C CA . GLY A 1 83 ? -8.230 -6.571 -6.034 1.00 83.19 83 GLY A CA 1
ATOM 583 C C . GLY A 1 83 ? -6.867 -7.206 -5.773 1.00 83.19 83 GLY A C 1
ATOM 584 O O . GLY A 1 83 ? -6.352 -7.907 -6.648 1.00 83.19 83 GLY A O 1
ATOM 585 N N . ALA A 1 84 ? -6.277 -6.939 -4.601 1.00 81.12 84 ALA A N 1
ATOM 586 C CA . ALA A 1 84 ? -5.021 -7.547 -4.198 1.00 81.12 84 ALA A CA 1
ATOM 587 C C . ALA A 1 84 ? -5.159 -9.072 -4.211 1.00 81.12 84 ALA A C 1
ATOM 589 O O . ALA A 1 84 ? -6.137 -9.636 -3.707 1.00 81.12 84 ALA A O 1
ATOM 590 N N . ARG A 1 85 ? -4.168 -9.753 -4.786 1.00 71.81 85 ARG A N 1
ATOM 591 C CA . ARG A 1 85 ? -4.060 -11.209 -4.691 1.00 71.81 85 ARG A CA 1
ATOM 592 C C . ARG A 1 85 ? -2.933 -11.574 -3.748 1.00 71.81 85 ARG A C 1
ATOM 594 O O . ARG A 1 85 ? -1.837 -11.032 -3.835 1.00 71.81 85 ARG A O 1
ATOM 601 N N . LEU A 1 86 ? -3.218 -12.523 -2.862 1.00 65.44 86 LEU A N 1
ATOM 602 C CA . LEU A 1 86 ? -2.190 -13.144 -2.048 1.00 65.44 86 LEU A CA 1
ATOM 603 C C . LEU A 1 86 ? -1.446 -14.149 -2.930 1.00 65.44 86 LEU A C 1
ATOM 605 O O . LEU A 1 86 ? -1.989 -15.201 -3.269 1.00 65.44 86 LEU A O 1
ATOM 609 N N . GLU A 1 87 ? -0.222 -13.820 -3.315 1.00 61.12 87 GLU A N 1
ATOM 610 C CA . GLU A 1 87 ?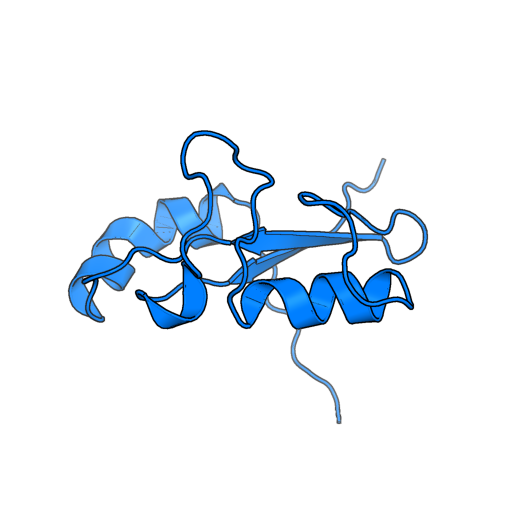 0.684 -14.784 -3.929 1.00 61.12 87 GLU A CA 1
ATOM 611 C C . GLU A 1 87 ? 1.586 -15.340 -2.832 1.00 61.12 87 GLU A C 1
ATOM 613 O O . GLU A 1 87 ? 2.365 -14.619 -2.208 1.00 61.12 87 GLU A O 1
ATOM 618 N N . ALA A 1 88 ? 1.428 -16.628 -2.531 1.00 50.69 88 ALA A N 1
ATOM 619 C CA . ALA A 1 88 ? 2.340 -17.308 -1.630 1.00 50.69 88 ALA A CA 1
ATOM 620 C C . ALA A 1 88 ? 3.704 -17.416 -2.322 1.00 50.69 88 ALA A C 1
ATOM 622 O O . ALA A 1 88 ? 3.798 -17.983 -3.411 1.00 50.69 88 ALA A O 1
ATOM 623 N N . TYR A 1 89 ? 4.752 -16.887 -1.690 1.00 47.25 89 TYR A N 1
ATOM 624 C CA . TYR A 1 89 ? 6.127 -17.087 -2.140 1.00 47.25 89 TYR A CA 1
ATOM 625 C C . TYR A 1 89 ? 6.461 -18.579 -2.000 1.00 47.25 89 TYR A C 1
ATOM 627 O O . TYR A 1 89 ? 6.706 -19.069 -0.898 1.00 47.25 89 TYR A O 1
ATOM 6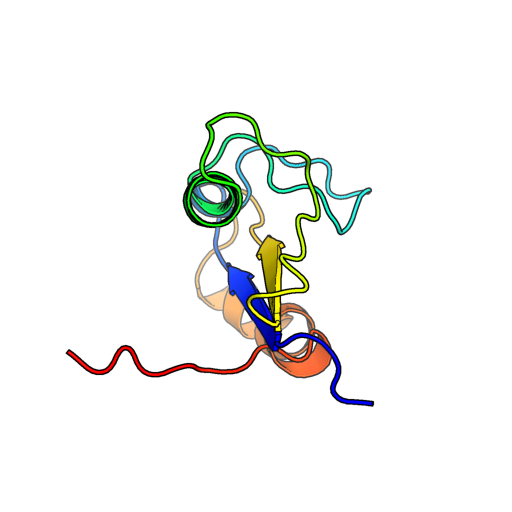35 N N . ALA A 1 90 ? 6.398 -19.325 -3.103 1.00 40.94 90 ALA A N 1
ATOM 636 C CA . ALA A 1 90 ? 6.904 -20.689 -3.147 1.00 40.94 90 ALA A CA 1
ATOM 637 C C . ALA A 1 90 ? 8.437 -20.617 -3.209 1.00 40.94 90 ALA A C 1
ATOM 639 O O . ALA A 1 90 ? 8.989 -20.088 -4.173 1.00 40.94 90 ALA A O 1
ATOM 640 N N . SER A 1 91 ? 9.092 -21.082 -2.143 1.00 50.41 91 SER A N 1
ATOM 641 C CA . SER A 1 91 ? 10.552 -21.222 -2.031 1.00 50.41 91 SER A CA 1
ATOM 642 C C . SER A 1 91 ? 11.100 -22.328 -2.921 1.00 50.41 91 SER A C 1
ATOM 644 O O . SER A 1 91 ? 10.471 -23.413 -2.897 1.00 50.41 91 SER A O 1
#

Foldseek 3Di:
DDQQAEAEDEEACQQPQVFDPVDQQTRHNHPLCVVVCVLVVHPPHDGQDDPVVNSYTGTYRYYHPDDPVNCVVCVCPRDVVVNHDDDDPDD

Sequence (91 aa):
MSHPARSVFVGDSTTDGDRDRSDPASLGEGYGRLPADALAGRPGAPDGVCVLDAGVCVLDAGVSGDRALDLAARWHEDALAAGARLEAYAS

Secondary structure (DSSP, 8-state):
-PPPEEEEEEESHHHHTT--TTSTT--TTSTTHHHHHHHHTSSSPPTT-EETTTTEEEEEEE-TT--HHHHHHHHIIIIIITTB-------

Radius of gyration: 12.95 Å; chains: 1; bounding box: 28×34×35 Å